Protein AF-A0AAW0Y914-F1 (afdb_monomer_lite)

pLDDT: mean 85.59, std 11.41, range [44.81, 96.88]

Secondary structure (DSSP, 8-state):
--STTHHHHHHHHHHHHHTT--EEEEEESSHHHHHHHHHHHHHTT-EEEEEEEPPPTT-HHHHHHHHHHHHTTS--EEEEEE-HHHHHHHHHHHHHH-TT-EEEEEESS---GGGGTT-GGGTT-EE--------TTHHHHHHH--TT-TTTS-----

InterPro domains:
  IPR028082 Periplasmic binding protein-like I [SSF53822] (8-149)

Organism: Cherax quadricarinatus (NCBI:txid27406)

Foldseek 3Di:
DPPVCLVLLLVVLVVCVVVVQQEEEEEEQDPVVVVSSCVSSVVSNHHHPYYYYQDDLPCLVVLLVVLCRRPVDDRLEYEYEEAQSSVLSNLVSCLVPPLSHEAEYEHPDDHDPVSCPPRNSHPNYHYRYPDDDDDPCPVVVVVVDDPPPCVVPPDDDD

Sequence (158 aa):
GSEDQVPQLEALMQLLVRLNWTSVAVAAPSIQVLQQFGHLAAQSRVCVGAEAILPPPTSNNLYESLVEDLGRNGPRGMVLIGPQDHLQAALLTAAHNYTNLHWVLAPTGPIQESVFQGMHGVSGALVVRRDSQTVPEFGEHFLSVTASDTTLYPPVTH

Radius of gyration: 19.12 Å; chains: 1; bounding box: 43×31×57 Å

Structure (mmCIF, N/CA/C/O backbone):
data_AF-A0AAW0Y914-F1
#
_entry.id   AF-A0AAW0Y914-F1
#
loop_
_atom_site.group_PDB
_atom_site.id
_atom_site.type_symbol
_atom_site.label_atom_id
_atom_site.label_alt_id
_atom_site.label_comp_id
_atom_site.label_asym_id
_atom_site.label_entity_id
_atom_site.label_seq_id
_atom_site.pdbx_PDB_ins_code
_atom_site.Cartn_x
_atom_site.Cartn_y
_atom_site.Cartn_z
_atom_site.occupancy
_atom_site.B_iso_or_equiv
_atom_site.auth_seq_id
_atom_site.auth_comp_id
_atom_site.auth_asym_id
_atom_site.auth_atom_id
_atom_site.pdbx_PDB_model_num
ATOM 1 N N . GLY A 1 1 ? 0.474 12.635 -13.177 1.00 44.81 1 GLY A N 1
ATOM 2 C CA . GLY A 1 1 ? 0.588 11.343 -12.474 1.00 44.81 1 GLY A CA 1
ATOM 3 C C . GLY A 1 1 ? -0.731 11.040 -11.797 1.00 44.81 1 GLY A C 1
ATOM 4 O O . GLY A 1 1 ? -1.423 11.996 -11.495 1.00 44.81 1 GLY A O 1
ATOM 5 N N . SER A 1 2 ? -1.033 9.753 -11.582 1.00 47.78 2 SER A N 1
ATOM 6 C CA . SER A 1 2 ? -2.108 9.212 -10.715 1.00 47.78 2 SER A CA 1
ATOM 7 C C . SER A 1 2 ? -3.327 8.485 -11.322 1.00 47.78 2 SER A C 1
ATOM 9 O O . SER A 1 2 ? -4.115 7.984 -10.529 1.00 47.78 2 SER A O 1
ATOM 11 N N . GLU A 1 3 ? -3.502 8.312 -12.640 1.00 51.59 3 GLU A N 1
ATOM 12 C CA . GLU A 1 3 ? -4.644 7.501 -13.150 1.00 51.59 3 GLU A CA 1
ATOM 13 C C . GLU A 1 3 ? -4.390 5.983 -13.114 1.00 51.59 3 GLU A C 1
ATOM 15 O O . GLU A 1 3 ? -5.314 5.194 -12.929 1.00 51.59 3 GLU A O 1
ATOM 20 N N . ASP A 1 4 ? -3.130 5.550 -13.181 1.00 67.50 4 ASP A N 1
ATOM 21 C CA . ASP A 1 4 ? -2.782 4.124 -13.223 1.00 67.50 4 ASP A CA 1
ATOM 22 C C . ASP A 1 4 ? -3.092 3.350 -11.924 1.00 67.50 4 ASP A C 1
ATOM 24 O O . ASP A 1 4 ? -3.211 2.124 -11.935 1.00 67.50 4 ASP A O 1
ATOM 28 N N . GLN A 1 5 ? -3.239 4.024 -10.784 1.00 75.75 5 GLN A N 1
ATOM 29 C CA . GLN A 1 5 ? -3.431 3.337 -9.500 1.00 75.75 5 GLN A CA 1
ATOM 30 C C . GLN A 1 5 ? -4.903 3.039 -9.191 1.00 75.75 5 GLN A C 1
ATOM 32 O O . GLN A 1 5 ? -5.174 2.157 -8.378 1.00 75.75 5 GLN A O 1
ATOM 37 N N . VAL A 1 6 ? -5.854 3.701 -9.865 1.00 84.25 6 VAL A N 1
ATOM 38 C CA . VAL A 1 6 ? -7.293 3.601 -9.550 1.00 84.25 6 VAL A CA 1
ATOM 39 C C . VAL A 1 6 ? -7.792 2.150 -9.563 1.00 84.25 6 VAL A C 1
ATOM 41 O O . VAL A 1 6 ? -8.349 1.727 -8.550 1.00 84.25 6 VAL A O 1
ATOM 44 N N . PRO A 1 7 ? -7.527 1.334 -10.607 1.00 89.62 7 PRO A N 1
ATOM 45 C CA . PRO A 1 7 ? -8.060 -0.029 -10.655 1.00 89.62 7 PRO A CA 1
ATOM 46 C C . PRO A 1 7 ? -7.507 -0.926 -9.539 1.00 89.62 7 PRO A C 1
ATOM 48 O O . PRO A 1 7 ? -8.192 -1.818 -9.041 1.00 89.62 7 PRO A O 1
ATOM 51 N N . GLN A 1 8 ? -6.262 -0.687 -9.112 1.00 90.88 8 GLN A N 1
ATOM 52 C CA . GLN A 1 8 ? -5.654 -1.423 -8.004 1.00 90.88 8 GLN A CA 1
ATOM 53 C C . GLN A 1 8 ? -6.308 -1.043 -6.671 1.00 90.88 8 GLN A C 1
ATOM 55 O O . GLN A 1 8 ? -6.587 -1.923 -5.860 1.00 90.88 8 GLN A O 1
ATOM 60 N N . LEU A 1 9 ? -6.600 0.245 -6.457 1.00 93.75 9 LEU A N 1
ATOM 61 C CA . LEU A 1 9 ? -7.303 0.713 -5.261 1.00 93.75 9 LEU A CA 1
ATOM 62 C C . LEU A 1 9 ? -8.751 0.199 -5.206 1.00 93.75 9 LEU A C 1
ATOM 64 O O . LEU A 1 9 ? -9.219 -0.203 -4.143 1.00 93.75 9 LEU A O 1
ATOM 68 N N . GLU A 1 10 ? -9.448 0.138 -6.341 1.00 93.56 10 GLU A N 1
ATOM 69 C CA . GLU A 1 10 ? -10.782 -0.472 -6.434 1.00 93.56 10 GLU A CA 1
ATOM 70 C C . GLU A 1 10 ? -10.749 -1.970 -6.094 1.00 93.56 10 GLU A C 1
ATOM 72 O O . GLU A 1 10 ? -11.577 -2.459 -5.320 1.00 93.56 10 GLU A O 1
ATOM 77 N N . ALA A 1 11 ? -9.756 -2.700 -6.614 1.00 93.31 11 ALA A N 1
ATOM 78 C CA . ALA A 1 11 ? -9.556 -4.109 -6.288 1.00 93.31 11 ALA A CA 1
ATOM 79 C C . ALA A 1 11 ? -9.250 -4.318 -4.794 1.00 93.31 11 ALA A C 1
ATOM 81 O O . ALA A 1 11 ? -9.766 -5.265 -4.191 1.00 93.31 11 ALA A O 1
ATOM 82 N N . LEU A 1 12 ? -8.474 -3.418 -4.173 1.00 95.06 12 LEU A N 1
ATOM 83 C CA . LEU A 1 12 ? -8.246 -3.433 -2.725 1.00 95.06 12 LEU A CA 1
ATOM 84 C C . LEU A 1 12 ? -9.560 -3.304 -1.960 1.00 95.06 12 LEU A C 1
ATOM 86 O O . LEU A 1 12 ? -9.786 -4.081 -1.040 1.00 95.06 12 LEU A O 1
ATOM 90 N N . MET A 1 13 ? -10.450 -2.387 -2.344 1.00 96.19 13 MET A N 1
ATOM 91 C CA . MET A 1 13 ? -11.732 -2.234 -1.649 1.00 96.19 13 MET A CA 1
ATOM 92 C C . MET A 1 13 ? -12.565 -3.511 -1.695 1.00 96.19 13 MET A C 1
ATOM 94 O O . MET A 1 13 ? -13.070 -3.963 -0.667 1.00 96.19 13 MET A O 1
ATOM 98 N N . GLN A 1 14 ? -12.660 -4.142 -2.868 1.00 94.12 14 GLN A N 1
ATOM 99 C CA . GLN A 1 14 ? -13.369 -5.415 -3.005 1.00 94.12 14 GLN A CA 1
ATOM 100 C C . GLN A 1 14 ? -12.746 -6.514 -2.137 1.00 94.12 14 GLN A C 1
ATOM 102 O O . GLN A 1 14 ? -13.474 -7.305 -1.534 1.00 94.12 14 GLN A O 1
ATOM 107 N N . LEU A 1 15 ? -11.413 -6.560 -2.049 1.00 95.06 15 LEU A N 1
ATOM 108 C CA . LEU A 1 15 ? -10.704 -7.490 -1.175 1.00 95.06 15 LEU A CA 1
ATOM 109 C C . LEU A 1 15 ? -11.032 -7.228 0.301 1.00 95.06 15 LEU A C 1
ATOM 111 O O . LEU A 1 15 ? -11.425 -8.157 1.001 1.00 95.06 15 LEU A O 1
ATOM 115 N N . LEU A 1 16 ? -10.928 -5.981 0.765 1.00 95.25 16 LEU A N 1
ATOM 116 C CA . LEU A 1 16 ? -11.200 -5.608 2.158 1.00 95.25 16 LEU A CA 1
ATOM 117 C C . LEU A 1 16 ? -12.636 -5.955 2.572 1.00 95.25 16 LEU A C 1
ATOM 119 O O . LEU A 1 16 ? -12.848 -6.531 3.640 1.00 95.25 16 LEU A O 1
ATOM 123 N N . VAL A 1 17 ? -13.613 -5.700 1.696 1.00 94.62 17 VAL A N 1
ATOM 124 C CA . VAL A 1 17 ? -15.015 -6.082 1.920 1.00 94.62 17 VAL A CA 1
ATOM 125 C C . VAL A 1 17 ? -15.169 -7.601 2.016 1.00 94.62 17 VAL A C 1
ATOM 127 O O . VAL A 1 17 ? -15.835 -8.085 2.927 1.00 94.62 17 VAL A O 1
ATOM 130 N N . ARG A 1 18 ? -14.521 -8.379 1.136 1.00 94.31 18 ARG A N 1
ATOM 131 C CA . ARG A 1 18 ? -14.556 -9.857 1.196 1.00 94.31 18 ARG A CA 1
ATOM 132 C C . ARG A 1 18 ? -13.923 -10.417 2.468 1.00 94.31 18 ARG A C 1
ATOM 134 O O . ARG A 1 18 ? -14.363 -11.452 2.957 1.00 94.31 18 ARG A O 1
ATOM 141 N N . LEU A 1 19 ? -12.911 -9.737 3.000 1.00 92.50 19 LEU A N 1
ATOM 142 C CA . LEU A 1 19 ? -12.277 -10.079 4.272 1.00 92.50 19 LEU A CA 1
ATOM 143 C C . LEU A 1 19 ? -13.097 -9.619 5.491 1.00 92.50 19 LEU A C 1
ATOM 145 O O . LEU A 1 19 ? -12.703 -9.901 6.621 1.00 92.50 19 LEU A O 1
ATOM 149 N N . ASN A 1 20 ? -14.230 -8.932 5.286 1.00 93.69 20 ASN A N 1
ATOM 150 C CA . ASN A 1 20 ? -15.022 -8.264 6.323 1.00 93.69 20 ASN A CA 1
ATOM 151 C C . ASN A 1 20 ? -14.206 -7.257 7.154 1.00 93.69 20 ASN A C 1
ATOM 153 O O . ASN A 1 20 ? -14.458 -7.063 8.345 1.00 93.69 20 ASN A O 1
ATOM 157 N N . TRP A 1 21 ? -13.211 -6.612 6.545 1.00 93.44 21 TRP A N 1
ATOM 158 C CA . TRP A 1 21 ? -12.423 -5.574 7.201 1.00 93.44 21 TRP A CA 1
ATOM 159 C C . TRP A 1 21 ? -13.125 -4.229 7.058 1.00 93.44 21 TRP A C 1
ATOM 161 O O . TRP A 1 21 ? -12.986 -3.538 6.054 1.00 93.44 21 TRP A O 1
ATOM 171 N N . THR A 1 22 ? -13.884 -3.848 8.082 1.00 92.12 22 THR A N 1
ATOM 172 C CA . THR A 1 22 ? -14.596 -2.561 8.126 1.00 92.12 22 THR A CA 1
ATOM 173 C C . THR A 1 22 ? -13.752 -1.425 8.702 1.00 92.12 22 THR A C 1
ATOM 175 O O . THR A 1 22 ? -14.209 -0.287 8.731 1.00 92.12 22 THR A O 1
ATOM 178 N N . SER A 1 23 ? -12.547 -1.715 9.198 1.00 94.12 23 SER A N 1
ATOM 179 C CA . SER A 1 23 ? -11.608 -0.726 9.731 1.00 94.12 23 SER A CA 1
ATOM 180 C C . SER A 1 23 ? -10.177 -1.141 9.413 1.00 94.12 23 SER A C 1
ATOM 182 O O . SER A 1 23 ? -9.771 -2.261 9.736 1.00 94.12 23 SER A O 1
ATOM 184 N N . VAL A 1 24 ? -9.428 -0.246 8.776 1.00 95.44 24 VAL A N 1
ATOM 185 C CA . VAL A 1 24 ? -8.033 -0.461 8.378 1.00 95.44 24 VAL A CA 1
ATOM 186 C C . VAL A 1 24 ? -7.193 0.763 8.704 1.00 95.44 24 VAL A C 1
ATOM 188 O O . VAL A 1 24 ? -7.712 1.871 8.831 1.00 95.44 24 VAL A O 1
ATOM 191 N N . ALA A 1 25 ? -5.888 0.567 8.806 1.00 95.56 25 ALA A N 1
ATOM 192 C CA . ALA A 1 25 ? -4.930 1.659 8.777 1.00 95.56 25 ALA A CA 1
ATOM 193 C C . ALA A 1 25 ? -4.083 1.555 7.507 1.00 95.56 25 ALA A C 1
ATOM 195 O O . ALA A 1 25 ? -3.807 0.453 7.028 1.00 95.56 25 ALA A O 1
ATOM 196 N N . VAL A 1 26 ? -3.741 2.701 6.921 1.00 95.88 26 VAL A N 1
ATOM 197 C CA . VAL A 1 26 ? -3.168 2.778 5.573 1.00 95.88 26 VAL A CA 1
ATOM 198 C C . VAL A 1 26 ? -1.889 3.608 5.547 1.00 95.88 26 VAL A C 1
ATOM 200 O O . VAL A 1 26 ? -1.818 4.677 6.145 1.00 95.88 26 VAL A O 1
ATOM 203 N N . ALA A 1 27 ? -0.884 3.139 4.813 1.00 95.81 27 ALA A N 1
ATOM 204 C CA . ALA A 1 27 ? 0.286 3.931 4.459 1.00 95.81 27 ALA A CA 1
ATOM 205 C C . ALA A 1 27 ? 0.430 4.013 2.940 1.00 95.81 27 ALA A C 1
ATOM 207 O O . ALA A 1 27 ? 0.278 3.003 2.250 1.00 95.81 27 ALA A O 1
ATOM 208 N N . ALA A 1 28 ? 0.735 5.199 2.416 1.00 95.81 28 ALA A N 1
ATOM 209 C CA . ALA A 1 28 ? 0.864 5.424 0.976 1.00 95.81 28 ALA A CA 1
ATOM 210 C C . ALA A 1 28 ? 2.011 6.400 0.647 1.00 95.81 28 ALA A C 1
ATOM 212 O O . ALA A 1 28 ? 2.476 7.109 1.540 1.00 95.81 28 ALA A O 1
ATOM 213 N N . PRO A 1 29 ? 2.489 6.492 -0.611 1.00 93.56 29 PRO A N 1
ATOM 214 C CA . PRO A 1 29 ? 3.645 7.327 -0.940 1.00 93.56 29 PRO A CA 1
ATOM 215 C C . PRO A 1 29 ? 3.304 8.823 -1.017 1.00 93.56 29 PRO A C 1
ATOM 217 O O . PRO A 1 29 ? 4.204 9.655 -1.088 1.00 93.56 29 PRO A O 1
ATOM 220 N N . SER A 1 30 ? 2.018 9.190 -1.046 1.00 93.50 30 SER A N 1
ATOM 221 C CA . SER A 1 30 ? 1.597 10.588 -1.115 1.00 93.50 30 SER A CA 1
ATOM 222 C C . SER A 1 30 ? 0.187 10.819 -0.573 1.00 93.50 30 SER A C 1
ATOM 224 O O . SER A 1 30 ? -0.643 9.909 -0.523 1.00 93.50 30 SER A O 1
ATOM 226 N N . ILE A 1 31 ? -0.102 12.078 -0.230 1.00 94.62 31 ILE A N 1
ATOM 227 C CA . ILE A 1 31 ? -1.423 12.527 0.238 1.00 94.62 31 ILE A CA 1
ATOM 228 C C . ILE A 1 31 ? -2.502 12.272 -0.819 1.00 94.62 31 ILE A C 1
ATOM 230 O O . ILE A 1 31 ? -3.616 11.899 -0.473 1.00 94.62 31 ILE A O 1
ATOM 234 N N . GLN A 1 32 ? -2.185 12.432 -2.108 1.00 94.06 32 GLN A N 1
ATOM 235 C CA . GLN A 1 32 ? -3.155 12.197 -3.181 1.00 94.06 32 GLN A CA 1
ATOM 236 C C . GLN A 1 32 ? -3.630 10.737 -3.196 1.00 94.06 32 GLN A C 1
ATOM 238 O O . GLN A 1 32 ? -4.824 10.484 -3.338 1.00 94.06 32 GLN A O 1
ATOM 243 N N . VAL A 1 33 ? -2.714 9.782 -2.991 1.00 94.06 33 VAL A N 1
ATOM 244 C CA . VAL A 1 33 ? -3.061 8.354 -2.924 1.00 94.06 33 VAL A CA 1
ATOM 245 C C . VAL A 1 33 ? -3.895 8.055 -1.678 1.00 94.06 33 VAL A C 1
ATOM 247 O O . VAL A 1 33 ? -4.884 7.331 -1.778 1.00 94.06 33 VAL A O 1
ATOM 250 N N . LEU A 1 34 ? -3.561 8.652 -0.526 1.00 95.44 34 LEU A N 1
ATOM 251 C CA . LEU A 1 34 ? -4.359 8.522 0.702 1.00 95.44 34 LEU A CA 1
ATOM 252 C C . LEU A 1 34 ? -5.783 9.056 0.521 1.00 95.44 34 LEU A C 1
ATOM 254 O O . LEU A 1 34 ? -6.743 8.364 0.847 1.00 95.44 34 LEU A O 1
ATOM 258 N N . GLN A 1 35 ? -5.935 10.247 -0.061 1.00 95.94 35 GLN A N 1
ATOM 259 C CA . GLN A 1 35 ? -7.245 10.848 -0.328 1.00 95.94 35 GLN A CA 1
ATOM 260 C C . GLN A 1 35 ? -8.091 9.970 -1.251 1.00 95.94 35 GLN A C 1
ATOM 262 O O . GLN A 1 35 ? -9.282 9.768 -1.007 1.00 95.94 35 GLN A O 1
ATOM 267 N N . GLN A 1 36 ? -7.476 9.417 -2.295 1.00 95.44 36 GLN A N 1
ATOM 268 C CA . GLN A 1 36 ? -8.161 8.532 -3.224 1.00 95.44 36 GLN A CA 1
ATOM 269 C C . GLN A 1 36 ? -8.569 7.209 -2.565 1.00 95.44 36 GLN A C 1
ATOM 271 O O . GLN A 1 36 ? -9.705 6.762 -2.732 1.00 95.44 36 GLN A O 1
ATOM 276 N N . PHE A 1 37 ? -7.676 6.611 -1.773 1.00 96.19 37 PHE A N 1
ATOM 277 C CA . PHE A 1 37 ? -7.985 5.430 -0.974 1.00 96.19 37 PHE A CA 1
ATOM 278 C C . PHE A 1 37 ? -9.136 5.706 0.001 1.00 96.19 37 PHE A C 1
ATOM 280 O O . PHE A 1 37 ? -10.097 4.945 0.036 1.00 96.19 37 PHE A O 1
ATOM 287 N N . GLY A 1 38 ? -9.086 6.820 0.736 1.00 96.56 38 GLY A N 1
ATOM 288 C CA . GLY A 1 38 ? -10.124 7.226 1.684 1.00 96.56 38 GLY A CA 1
ATOM 289 C C . GLY A 1 38 ? -11.487 7.444 1.023 1.00 96.56 38 GLY A C 1
ATOM 290 O O . GLY A 1 38 ? -12.508 7.017 1.562 1.00 96.56 38 GLY A O 1
ATOM 291 N N . HIS A 1 39 ? -11.518 8.033 -0.177 1.00 96.88 39 HIS A N 1
ATOM 292 C CA . HIS A 1 39 ? -12.750 8.194 -0.951 1.00 96.88 39 HIS A CA 1
ATOM 293 C C . HIS A 1 39 ? -13.389 6.843 -1.312 1.00 96.88 39 HIS A C 1
ATOM 295 O O . HIS A 1 39 ? -14.580 6.634 -1.072 1.00 96.88 39 HIS A O 1
ATOM 301 N N . LEU A 1 40 ? -12.593 5.908 -1.839 1.00 96.69 40 LEU A N 1
ATOM 302 C CA . LEU A 1 40 ? -13.055 4.567 -2.211 1.00 96.69 40 LEU A CA 1
ATOM 303 C C . LEU A 1 40 ? -13.437 3.721 -0.983 1.00 96.69 40 LEU A C 1
ATOM 305 O O . LEU A 1 40 ? -14.427 2.983 -1.016 1.00 96.69 40 LEU A O 1
ATOM 309 N N . ALA A 1 41 ? -12.701 3.867 0.122 1.00 96.56 41 ALA A N 1
ATOM 310 C CA . ALA A 1 41 ? -12.990 3.218 1.397 1.00 96.56 41 ALA A CA 1
ATOM 311 C C . ALA A 1 41 ? -14.340 3.674 1.959 1.00 96.56 41 ALA A C 1
ATOM 313 O O . ALA A 1 41 ? -15.174 2.836 2.306 1.00 96.56 41 ALA A O 1
ATOM 314 N N . ALA A 1 42 ? -14.617 4.982 1.937 1.00 96.06 42 ALA A N 1
ATOM 315 C CA . ALA A 1 42 ? -15.898 5.533 2.368 1.00 96.06 42 ALA A CA 1
ATOM 316 C C . ALA A 1 42 ? -17.077 4.989 1.541 1.00 96.06 42 ALA A C 1
ATOM 318 O O . ALA A 1 42 ? -18.093 4.580 2.106 1.00 96.06 42 ALA A O 1
ATOM 319 N N . GLN A 1 43 ? -16.931 4.914 0.213 1.00 96.81 43 GLN A N 1
ATOM 320 C CA . GLN A 1 43 ? -17.943 4.313 -0.669 1.00 96.81 43 GLN A CA 1
ATOM 321 C C . GLN A 1 43 ? -18.177 2.826 -0.364 1.00 96.81 43 GLN A C 1
ATOM 323 O O . GLN A 1 43 ? -19.304 2.338 -0.449 1.00 96.81 43 GLN A O 1
ATOM 328 N N . SER A 1 44 ? -17.122 2.124 0.048 1.00 96.25 44 SER A N 1
ATOM 329 C CA . SER A 1 44 ? -17.133 0.689 0.352 1.00 96.25 44 SER A CA 1
ATOM 330 C C . SER A 1 44 ? -17.466 0.369 1.816 1.00 96.25 44 SER A C 1
ATOM 332 O O . SER A 1 44 ? -17.428 -0.796 2.206 1.00 96.25 44 SER A O 1
ATOM 334 N N . ARG A 1 45 ? -17.823 1.379 2.629 1.00 95.44 45 ARG A N 1
ATOM 335 C CA . ARG A 1 45 ? -18.090 1.259 4.078 1.00 95.44 45 ARG A CA 1
ATOM 336 C C . ARG A 1 45 ? -16.905 0.701 4.881 1.00 95.44 45 ARG A C 1
ATOM 338 O O . ARG A 1 45 ? -17.097 -0.021 5.859 1.00 95.44 45 ARG A O 1
ATOM 345 N N . VAL A 1 46 ? -15.690 1.053 4.476 1.00 95.38 46 VAL A N 1
ATOM 346 C CA . VAL A 1 46 ? -14.448 0.765 5.197 1.00 95.38 46 VAL A CA 1
ATOM 347 C C . VAL A 1 46 ? -13.962 2.055 5.852 1.00 95.38 46 VAL A C 1
ATOM 349 O O . VAL A 1 46 ? -13.757 3.066 5.183 1.00 95.38 46 VAL A O 1
ATOM 352 N N . CYS A 1 47 ? -13.778 2.032 7.167 1.00 94.25 47 CYS A N 1
ATOM 353 C CA . CYS A 1 47 ? -13.221 3.151 7.915 1.00 94.25 47 CYS A CA 1
ATOM 354 C C . CYS A 1 47 ? -11.690 3.129 7.857 1.00 94.25 47 CYS A C 1
ATOM 356 O O . CYS A 1 47 ? -11.067 2.084 8.046 1.00 94.25 47 CYS A O 1
ATOM 358 N N . VAL A 1 48 ? -11.085 4.299 7.660 1.00 94.31 48 VAL A N 1
ATOM 359 C CA . VAL A 1 48 ? -9.638 4.488 7.807 1.00 94.31 48 VAL A CA 1
ATOM 360 C C . VAL A 1 48 ? -9.376 4.997 9.221 1.00 94.31 48 VAL A C 1
ATOM 362 O O . VAL A 1 48 ? -9.708 6.134 9.543 1.00 94.31 48 VAL A O 1
ATOM 365 N N . GLY A 1 49 ? -8.859 4.127 10.090 1.00 91.62 49 GLY A N 1
ATOM 366 C CA . GLY A 1 49 ? -8.611 4.439 11.502 1.00 91.62 49 GLY A CA 1
ATOM 367 C C . GLY A 1 49 ? -7.310 5.206 11.738 1.00 91.62 49 GLY A C 1
ATOM 368 O O . GLY A 1 49 ? -7.217 5.976 12.690 1.00 91.62 49 GLY A O 1
ATOM 369 N N . ALA A 1 50 ? -6.324 5.008 10.866 1.00 93.12 50 ALA A N 1
ATOM 370 C CA . ALA A 1 50 ? -5.086 5.773 10.841 1.00 93.12 50 ALA A CA 1
ATOM 371 C C . ALA A 1 50 ? -4.533 5.820 9.413 1.00 93.12 50 ALA A C 1
ATOM 373 O O . ALA A 1 50 ? -4.702 4.874 8.639 1.00 93.12 50 ALA A O 1
ATOM 374 N N . GLU A 1 51 ? -3.861 6.916 9.080 1.00 94.44 51 GLU A N 1
ATOM 375 C CA . GLU A 1 51 ? -3.211 7.112 7.791 1.00 94.44 51 GLU A CA 1
ATOM 376 C C . GLU A 1 51 ? -1.812 7.699 7.978 1.00 94.44 51 GLU A C 1
ATOM 378 O O . GLU A 1 51 ? -1.589 8.521 8.867 1.00 94.44 51 GLU A O 1
ATOM 383 N N . ALA A 1 52 ? -0.865 7.272 7.147 1.00 95.00 52 ALA A N 1
ATOM 384 C CA . ALA A 1 52 ? 0.502 7.773 7.172 1.00 95.00 52 ALA A CA 1
ATOM 385 C C . ALA A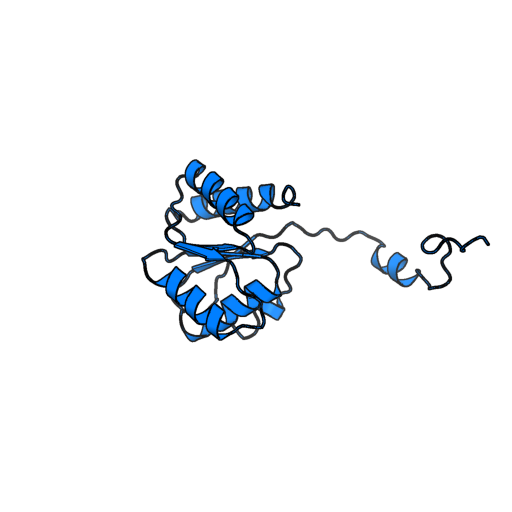 1 52 ? 1.093 7.876 5.763 1.00 95.00 52 ALA A C 1
ATOM 387 O O . ALA A 1 52 ? 0.736 7.133 4.845 1.00 95.00 52 ALA A O 1
ATOM 388 N N . ILE A 1 53 ? 2.045 8.790 5.597 1.00 95.38 53 ILE A N 1
ATOM 389 C CA . ILE A 1 53 ? 2.878 8.848 4.395 1.00 95.38 53 ILE A CA 1
ATOM 390 C C . ILE A 1 53 ? 4.089 7.945 4.622 1.00 95.38 53 ILE A C 1
ATOM 392 O O . ILE A 1 53 ? 4.736 8.031 5.665 1.00 95.38 53 ILE A O 1
ATOM 396 N N . LEU A 1 54 ? 4.410 7.100 3.643 1.00 93.94 54 LEU A N 1
ATOM 397 C CA . LEU A 1 54 ? 5.606 6.266 3.690 1.00 93.94 54 LEU A CA 1
ATOM 398 C C . LEU A 1 54 ? 6.868 7.151 3.696 1.00 93.94 54 LEU A C 1
ATOM 400 O O . LEU A 1 54 ? 7.056 7.945 2.769 1.00 93.94 54 LEU A O 1
ATOM 404 N N . PRO A 1 55 ? 7.748 7.025 4.704 1.00 93.19 55 PRO A N 1
ATOM 405 C CA . PRO A 1 55 ? 8.987 7.786 4.761 1.00 93.19 55 PRO A CA 1
ATOM 406 C C . PRO A 1 55 ? 9.992 7.269 3.721 1.00 93.19 55 PRO A C 1
ATOM 408 O O . PRO A 1 55 ? 9.810 6.186 3.161 1.00 93.19 55 PRO A O 1
ATOM 411 N N . PRO A 1 56 ? 11.088 7.998 3.460 1.00 89.94 56 PRO A N 1
ATOM 412 C CA . PRO A 1 56 ? 12.172 7.496 2.620 1.00 89.94 56 PRO A CA 1
ATOM 413 C C . PRO A 1 56 ? 12.698 6.138 3.128 1.00 89.94 56 PRO A C 1
ATOM 415 O O . PRO A 1 56 ? 12.860 5.975 4.341 1.00 89.94 56 PRO A O 1
ATOM 418 N N . PRO A 1 57 ? 13.023 5.179 2.240 1.00 82.94 57 PRO A N 1
ATOM 419 C CA . PRO A 1 57 ? 13.408 3.806 2.606 1.00 82.94 57 PRO A CA 1
ATOM 420 C C . PRO A 1 57 ? 14.684 3.740 3.461 1.00 82.94 57 PRO A C 1
ATOM 422 O O . PRO A 1 57 ? 14.927 2.755 4.144 1.00 82.94 57 PRO A O 1
ATOM 425 N N . THR A 1 58 ? 15.492 4.802 3.467 1.00 83.12 58 THR A N 1
ATOM 426 C CA . THR A 1 58 ? 16.729 4.922 4.252 1.00 83.12 58 THR A CA 1
ATOM 427 C C . THR A 1 58 ? 16.508 5.291 5.724 1.00 83.12 58 THR A C 1
ATOM 429 O O . THR A 1 58 ? 17.472 5.375 6.482 1.00 83.12 58 THR A O 1
ATOM 432 N N . SER A 1 59 ? 15.267 5.550 6.146 1.00 84.88 59 SER A N 1
ATOM 433 C CA . SER A 1 59 ? 14.952 6.119 7.462 1.00 84.88 59 SER A CA 1
ATOM 434 C C . SER A 1 59 ? 14.302 5.104 8.409 1.00 84.88 59 SER A C 1
ATOM 436 O O . SER A 1 59 ? 13.114 5.207 8.705 1.00 84.88 59 SER A O 1
ATOM 438 N N . ASN A 1 60 ? 15.079 4.146 8.925 1.00 81.69 60 ASN A N 1
ATOM 439 C CA . ASN A 1 60 ? 14.570 3.057 9.781 1.00 81.69 60 ASN A CA 1
ATOM 440 C C . ASN A 1 60 ? 13.731 3.550 10.974 1.00 81.69 60 ASN A C 1
ATOM 442 O O . ASN A 1 60 ? 12.629 3.057 11.196 1.00 81.69 60 ASN A O 1
ATOM 446 N N . ASN A 1 61 ? 14.203 4.576 11.688 1.00 86.94 61 ASN A N 1
ATOM 447 C CA . ASN A 1 61 ? 13.503 5.117 12.859 1.00 86.94 61 ASN A CA 1
ATOM 448 C C . ASN A 1 61 ? 12.118 5.689 12.502 1.00 86.94 61 ASN A C 1
ATOM 450 O O . ASN A 1 61 ? 11.199 5.642 13.312 1.00 86.94 61 ASN A O 1
ATOM 454 N N . LEU A 1 62 ? 11.953 6.224 11.285 1.00 89.56 62 LEU A N 1
ATOM 455 C CA . LEU A 1 62 ? 10.663 6.753 10.833 1.00 89.56 62 LEU A CA 1
ATOM 456 C C . LEU A 1 62 ? 9.675 5.630 10.511 1.00 89.56 62 LEU A C 1
ATOM 458 O O . LEU A 1 62 ? 8.476 5.809 10.706 1.00 89.56 62 LEU A O 1
ATOM 462 N N . TYR A 1 63 ? 10.160 4.473 10.054 1.00 89.00 63 TYR A N 1
ATOM 463 C CA . TYR A 1 63 ? 9.311 3.297 9.878 1.00 89.00 63 TYR A CA 1
ATOM 464 C C . TYR A 1 63 ? 8.852 2.716 11.215 1.00 89.00 63 TYR A C 1
ATOM 466 O O . TYR A 1 63 ? 7.715 2.263 11.303 1.00 89.00 63 TYR A O 1
ATOM 474 N N . GLU A 1 64 ? 9.684 2.765 12.260 1.00 89.38 64 GLU A N 1
ATOM 475 C CA . GLU A 1 64 ? 9.274 2.331 13.604 1.00 89.38 64 GLU A CA 1
ATOM 476 C C . GLU A 1 64 ? 8.113 3.179 14.118 1.00 89.38 64 GLU A C 1
ATOM 478 O O . GLU A 1 64 ? 7.074 2.630 14.486 1.00 89.38 64 GLU A O 1
ATOM 483 N N . SER A 1 65 ? 8.243 4.508 14.046 1.00 89.69 65 SER A N 1
ATOM 484 C CA . SER A 1 65 ? 7.158 5.423 14.413 1.00 89.69 65 SER A CA 1
ATOM 485 C C . SER A 1 65 ? 5.914 5.220 13.548 1.00 89.69 65 SER A C 1
ATOM 487 O O . SER A 1 65 ? 4.812 5.174 14.079 1.00 89.69 65 SER A O 1
ATOM 489 N N . LEU A 1 66 ? 6.073 5.022 12.233 1.00 91.12 66 LEU A N 1
ATOM 490 C CA . LEU A 1 66 ? 4.949 4.770 11.328 1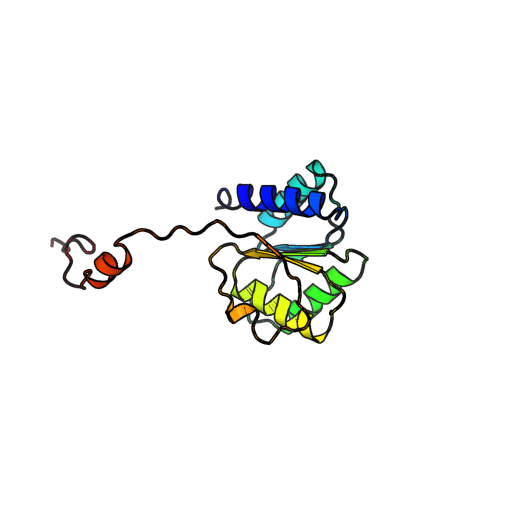.00 91.12 66 LEU A CA 1
ATOM 491 C C . LEU A 1 66 ? 4.167 3.514 11.724 1.00 91.12 66 LEU A C 1
ATOM 493 O O . LEU A 1 66 ? 2.942 3.556 11.800 1.00 91.12 66 LEU A O 1
ATOM 497 N N . VAL A 1 67 ? 4.850 2.394 11.971 1.00 88.31 67 VAL A N 1
ATOM 498 C CA . VAL A 1 67 ? 4.173 1.140 12.336 1.00 88.31 67 VAL A CA 1
ATOM 499 C C . VAL A 1 67 ? 3.530 1.261 13.719 1.00 88.31 67 VAL A C 1
ATOM 501 O O . VAL A 1 67 ? 2.415 0.777 13.917 1.00 88.31 67 VAL A O 1
ATOM 504 N N . GLU A 1 68 ? 4.182 1.949 14.657 1.00 88.38 68 GLU A N 1
ATOM 505 C CA . GLU A 1 68 ? 3.617 2.207 15.980 1.00 88.38 68 GLU A CA 1
ATOM 506 C C . GLU A 1 68 ? 2.346 3.065 15.907 1.00 88.38 68 GLU A C 1
ATOM 508 O O . GLU A 1 68 ? 1.326 2.705 16.502 1.00 88.38 68 GLU A O 1
ATOM 513 N N . ASP A 1 69 ? 2.376 4.159 15.149 1.00 87.50 69 ASP A N 1
ATOM 514 C CA . ASP A 1 69 ? 1.252 5.084 15.009 1.00 87.50 69 ASP A CA 1
ATOM 515 C C . ASP A 1 69 ? 0.061 4.427 14.306 1.00 87.50 69 ASP A C 1
ATOM 517 O O . ASP A 1 69 ? -1.079 4.547 14.764 1.00 87.50 69 ASP A O 1
ATOM 521 N N . LEU A 1 70 ? 0.315 3.663 13.238 1.00 87.00 70 LEU A N 1
ATOM 522 C CA . LEU A 1 70 ? -0.732 2.924 12.531 1.00 87.00 70 LEU A CA 1
ATOM 523 C C . LEU A 1 70 ? -1.310 1.780 13.383 1.00 87.00 70 LEU A C 1
ATOM 525 O O . LEU A 1 70 ? -2.500 1.472 13.276 1.00 87.00 70 LEU A O 1
ATOM 529 N N . GLY A 1 71 ? -0.496 1.164 14.246 1.00 82.00 71 GLY A N 1
ATOM 530 C CA . GLY A 1 71 ? -0.907 0.069 15.128 1.00 82.00 71 GLY A CA 1
ATOM 531 C C . GLY A 1 71 ? -1.614 0.507 16.417 1.00 82.00 71 GLY A C 1
ATOM 532 O O . GLY A 1 71 ? -2.298 -0.307 17.043 1.00 82.00 71 GLY A O 1
ATOM 533 N N . ARG A 1 72 ? -1.485 1.775 16.834 1.00 74.56 72 ARG A N 1
ATOM 534 C CA . ARG A 1 72 ? -1.857 2.229 18.188 1.00 74.56 72 ARG A CA 1
ATOM 535 C C . ARG A 1 72 ? -3.356 2.257 18.508 1.00 74.56 72 ARG A C 1
ATOM 537 O O . ARG A 1 72 ? -3.681 2.356 19.684 1.00 74.56 72 ARG A O 1
ATOM 544 N N . ASN A 1 73 ? -4.274 2.135 17.541 1.00 60.31 73 ASN A N 1
ATOM 545 C CA . ASN A 1 73 ? -5.710 2.387 17.784 1.00 60.31 73 ASN A CA 1
ATOM 546 C C . ASN A 1 73 ? -6.708 1.437 17.083 1.00 60.31 73 ASN A C 1
ATOM 548 O O . ASN A 1 73 ? -7.798 1.846 16.687 1.00 60.31 73 ASN A O 1
ATOM 552 N N . GLY A 1 74 ? -6.404 0.139 16.994 1.00 64.25 74 GLY A N 1
ATOM 553 C CA . GLY A 1 74 ? -7.450 -0.884 16.830 1.00 64.25 74 GLY A CA 1
ATOM 554 C C . GLY A 1 74 ? -7.663 -1.568 15.467 1.00 64.25 74 GLY A C 1
ATOM 555 O O . GLY A 1 74 ? -8.242 -2.659 15.495 1.00 64.25 74 GLY A O 1
ATOM 556 N N . PRO A 1 75 ? -7.220 -1.077 14.292 1.00 69.50 75 PRO A N 1
ATOM 557 C CA . PRO A 1 75 ? -7.315 -1.887 13.083 1.00 69.50 75 PRO A CA 1
ATOM 558 C C . PRO A 1 75 ? -6.244 -2.984 13.098 1.00 69.50 75 PRO A C 1
ATOM 560 O O . PRO A 1 75 ? -5.048 -2.713 13.124 1.00 69.50 75 PRO A O 1
ATOM 563 N N . ARG A 1 76 ? -6.674 -4.250 13.043 1.00 81.00 76 ARG A N 1
ATOM 564 C CA . ARG A 1 76 ? -5.758 -5.385 12.808 1.00 81.00 76 ARG A CA 1
ATOM 565 C C . ARG A 1 76 ? -5.281 -5.452 11.357 1.00 81.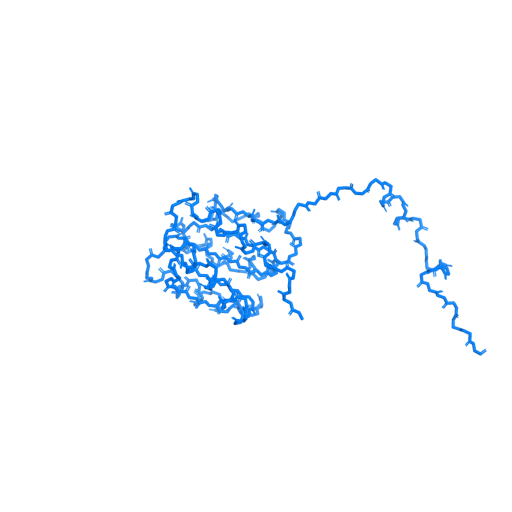00 76 ARG A C 1
ATOM 567 O O . ARG A 1 76 ? -4.328 -6.166 11.074 1.00 81.00 76 ARG A O 1
ATOM 574 N N . GLY A 1 77 ? -5.961 -4.747 10.452 1.00 91.31 77 GLY A N 1
ATOM 575 C CA . GLY A 1 77 ? -5.636 -4.679 9.034 1.00 91.31 77 GLY A CA 1
ATOM 576 C C . GLY A 1 77 ? -4.764 -3.474 8.696 1.00 91.31 77 GLY A C 1
ATOM 577 O O . GLY A 1 77 ? -5.201 -2.332 8.847 1.00 91.31 77 GLY A O 1
ATOM 578 N N . MET A 1 78 ? -3.559 -3.744 8.204 1.00 93.31 78 MET A N 1
ATOM 579 C CA . MET A 1 78 ? -2.621 -2.768 7.653 1.00 93.31 78 MET A CA 1
ATOM 580 C C . MET A 1 78 ? -2.668 -2.828 6.127 1.00 93.31 78 MET A C 1
ATOM 582 O O . MET A 1 78 ? -2.482 -3.899 5.546 1.00 93.31 78 MET A O 1
ATOM 586 N N . VAL A 1 79 ? -2.865 -1.688 5.471 1.00 95.69 79 VAL A N 1
ATOM 587 C CA . VAL A 1 79 ? -2.769 -1.556 4.015 1.00 95.69 79 VAL A CA 1
ATOM 588 C C . VAL A 1 79 ? -1.542 -0.718 3.674 1.00 95.69 79 VAL A C 1
ATOM 590 O O . VAL A 1 79 ? -1.470 0.449 4.045 1.00 95.69 79 VAL A O 1
ATOM 593 N N . LEU A 1 80 ? -0.578 -1.287 2.955 1.00 95.31 80 LEU A N 1
ATOM 594 C CA . LEU A 1 80 ? 0.606 -0.564 2.493 1.00 95.31 80 LEU A CA 1
ATOM 595 C C . LEU A 1 80 ? 0.568 -0.432 0.971 1.00 95.31 80 LEU A C 1
ATOM 597 O O . LEU A 1 80 ? 0.538 -1.431 0.253 1.00 95.31 80 LEU A O 1
ATOM 601 N N . ILE A 1 81 ? 0.588 0.800 0.476 1.00 95.62 81 ILE A N 1
ATOM 602 C CA . ILE A 1 81 ? 0.573 1.129 -0.950 1.00 95.62 81 ILE A CA 1
ATOM 603 C C . ILE A 1 81 ? 1.899 1.799 -1.273 1.00 95.62 81 ILE A C 1
ATOM 605 O O . ILE A 1 81 ? 2.253 2.767 -0.613 1.00 95.62 81 ILE A O 1
ATOM 609 N N . GLY A 1 82 ? 2.634 1.343 -2.284 1.00 93.94 82 GLY A N 1
ATOM 610 C CA . GLY A 1 82 ? 3.861 2.037 -2.674 1.00 93.94 82 GLY A CA 1
ATOM 611 C C . GLY A 1 82 ? 4.900 1.187 -3.395 1.00 93.94 82 GLY A C 1
ATOM 612 O O . GLY A 1 82 ? 4.634 0.038 -3.749 1.00 93.94 82 GLY A O 1
ATOM 613 N N . PRO A 1 83 ? 6.089 1.752 -3.640 1.00 91.69 83 PRO A N 1
ATOM 614 C CA . PRO A 1 83 ? 7.197 1.036 -4.261 1.00 91.69 83 PRO A CA 1
ATOM 615 C C . PRO A 1 83 ? 7.756 -0.075 -3.357 1.00 91.69 83 PRO A C 1
ATOM 617 O O . PRO A 1 83 ? 7.647 -0.016 -2.132 1.00 91.69 83 PRO A O 1
ATOM 620 N N . GLN A 1 84 ? 8.361 -1.097 -3.969 1.00 92.00 84 GLN A N 1
ATOM 621 C CA . GLN A 1 84 ? 8.820 -2.310 -3.283 1.00 92.00 84 GLN A CA 1
ATOM 622 C C . GLN A 1 84 ? 9.750 -2.033 -2.090 1.00 92.00 84 GLN A C 1
ATOM 624 O O . GLN A 1 84 ? 9.599 -2.657 -1.046 1.00 92.00 84 GLN A O 1
ATOM 629 N N . ASP A 1 85 ? 10.707 -1.127 -2.246 1.00 91.62 85 ASP A N 1
ATOM 630 C CA . ASP A 1 85 ? 11.690 -0.745 -1.229 1.00 91.62 85 ASP A CA 1
ATOM 631 C C . ASP A 1 85 ? 11.035 -0.135 0.018 1.00 91.62 85 ASP A C 1
ATOM 633 O O . ASP A 1 85 ? 11.392 -0.495 1.140 1.00 91.62 85 ASP A O 1
ATOM 637 N N . HIS A 1 86 ? 10.019 0.711 -0.161 1.00 92.56 86 HIS A N 1
ATOM 638 C CA . HIS A 1 86 ? 9.247 1.254 0.957 1.00 92.56 86 HIS A CA 1
ATOM 639 C C . HIS A 1 86 ? 8.416 0.179 1.668 1.00 92.56 86 HIS A C 1
ATOM 641 O O . HIS A 1 86 ? 8.374 0.128 2.898 1.00 92.56 86 HIS A O 1
ATOM 647 N N . LEU A 1 87 ? 7.761 -0.698 0.897 1.00 92.12 87 LEU A N 1
ATOM 648 C CA . LEU A 1 87 ? 6.989 -1.808 1.458 1.00 92.12 87 LEU A CA 1
ATOM 649 C C . LEU A 1 87 ? 7.899 -2.742 2.261 1.00 92.12 87 LEU A C 1
ATOM 651 O O . LEU A 1 87 ? 7.570 -3.109 3.384 1.00 92.12 87 LEU A O 1
ATOM 655 N N . GLN A 1 88 ? 9.065 -3.082 1.713 1.00 91.19 88 GLN A N 1
ATOM 656 C CA . GLN A 1 88 ? 10.050 -3.921 2.381 1.00 91.19 88 GLN A CA 1
ATOM 657 C C . GLN A 1 88 ? 10.532 -3.296 3.692 1.00 91.19 88 GLN A C 1
ATOM 659 O O . GLN A 1 88 ? 10.579 -3.995 4.701 1.00 91.19 88 GLN A O 1
ATOM 664 N N . ALA A 1 89 ? 10.854 -2.000 3.699 1.00 90.25 89 ALA A N 1
ATOM 665 C CA . ALA A 1 89 ? 11.295 -1.305 4.906 1.00 90.25 89 ALA A CA 1
ATOM 666 C C . ALA A 1 89 ? 10.225 -1.345 6.013 1.00 90.25 89 ALA A C 1
ATOM 668 O O . ALA A 1 89 ? 10.527 -1.737 7.139 1.00 90.25 89 ALA A O 1
ATOM 669 N N . ALA A 1 90 ? 8.963 -1.050 5.682 1.00 89.88 90 ALA A N 1
ATOM 670 C C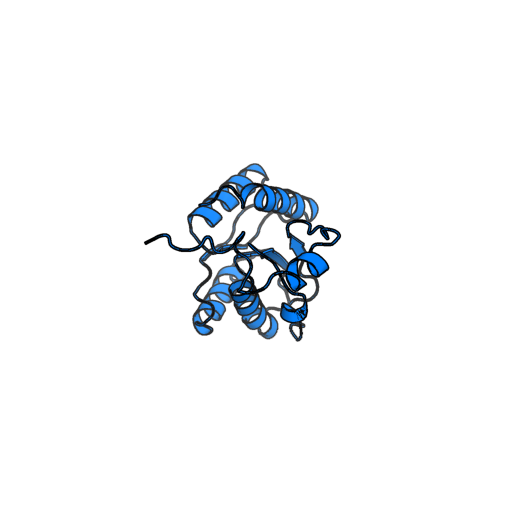A . ALA A 1 90 ? 7.857 -1.129 6.638 1.00 89.88 90 ALA A CA 1
ATOM 671 C C . ALA A 1 90 ? 7.664 -2.547 7.198 1.00 89.88 90 ALA A C 1
ATOM 673 O O . ALA A 1 90 ? 7.496 -2.729 8.405 1.00 89.88 90 ALA A O 1
ATOM 674 N N . LEU A 1 91 ? 7.712 -3.556 6.327 1.00 89.38 91 LEU A N 1
ATOM 675 C CA . LEU A 1 91 ? 7.532 -4.950 6.716 1.00 89.38 91 LEU A CA 1
ATOM 676 C C . LEU A 1 91 ? 8.679 -5.474 7.583 1.00 89.38 91 LEU A C 1
ATOM 678 O O . LEU A 1 91 ? 8.412 -6.175 8.554 1.00 89.38 91 LEU A O 1
ATOM 682 N N . LEU A 1 92 ? 9.930 -5.118 7.278 1.00 88.81 92 LEU A N 1
ATOM 683 C CA . LEU A 1 92 ? 11.091 -5.499 8.087 1.00 88.81 92 LEU A CA 1
ATOM 684 C C . LEU A 1 92 ? 10.979 -4.931 9.500 1.00 88.81 92 LEU A C 1
ATOM 686 O O . LEU A 1 92 ? 11.154 -5.660 10.475 1.00 88.81 92 LEU A O 1
ATOM 690 N N . THR A 1 93 ? 10.619 -3.653 9.617 1.00 87.00 93 THR A N 1
ATOM 691 C CA . THR A 1 93 ? 10.382 -3.015 10.913 1.00 87.00 93 THR A CA 1
ATOM 692 C C . THR A 1 93 ? 9.244 -3.691 11.677 1.00 87.00 93 THR A C 1
ATOM 694 O O . THR A 1 93 ? 9.347 -3.934 12.881 1.00 87.00 93 THR A O 1
ATOM 697 N N . ALA A 1 94 ? 8.163 -4.047 10.983 1.00 83.75 94 ALA A N 1
ATOM 698 C CA . ALA A 1 94 ? 7.013 -4.669 11.614 1.00 83.75 94 ALA A CA 1
ATOM 699 C C . ALA A 1 94 ? 7.241 -6.137 12.010 1.00 83.75 94 ALA A C 1
ATOM 701 O O . ALA A 1 94 ? 6.743 -6.572 13.047 1.00 83.75 94 ALA A O 1
ATOM 702 N N . ALA A 1 95 ? 8.019 -6.892 11.229 1.00 80.50 95 ALA A N 1
ATOM 703 C CA . ALA A 1 95 ? 8.235 -8.326 11.415 1.00 80.50 95 ALA A CA 1
ATOM 704 C C . ALA A 1 95 ? 8.826 -8.681 12.788 1.00 80.50 95 ALA A C 1
ATOM 706 O O . ALA A 1 95 ? 8.591 -9.783 13.286 1.00 80.50 95 ALA A O 1
ATOM 707 N N . HIS A 1 96 ? 9.578 -7.760 13.395 1.00 73.19 96 HIS A N 1
ATOM 708 C CA . HIS A 1 96 ? 10.200 -7.957 14.703 1.00 73.19 96 HIS A CA 1
ATOM 709 C C . HIS A 1 96 ? 9.280 -7.608 15.876 1.00 73.19 96 HIS A C 1
ATOM 711 O O . HIS A 1 96 ? 9.361 -8.251 16.921 1.00 73.19 96 HIS A O 1
ATOM 717 N N . ASN A 1 97 ? 8.393 -6.627 15.698 1.00 75.06 97 ASN A N 1
ATOM 718 C CA . ASN A 1 97 ? 7.689 -5.984 16.809 1.00 75.06 97 ASN A CA 1
ATOM 719 C C . ASN A 1 97 ? 6.162 -6.188 16.777 1.00 75.06 97 ASN A C 1
ATOM 721 O O . ASN A 1 97 ? 5.504 -6.019 17.802 1.00 75.06 97 ASN A O 1
ATOM 725 N N . TYR A 1 98 ? 5.586 -6.583 15.634 1.00 77.38 98 TYR A N 1
ATOM 726 C CA . TYR A 1 98 ? 4.137 -6.590 15.412 1.00 77.38 98 TYR A CA 1
ATOM 727 C C . TYR A 1 98 ? 3.658 -7.838 14.654 1.00 77.38 98 TYR A C 1
ATOM 729 O O . TYR A 1 98 ? 3.347 -7.799 13.466 1.00 77.38 98 TYR A O 1
ATOM 737 N N . THR A 1 99 ? 3.531 -8.959 15.366 1.00 76.50 99 THR A N 1
ATOM 738 C CA . THR A 1 99 ? 3.104 -10.254 14.796 1.00 76.50 99 THR A CA 1
ATOM 739 C C . THR A 1 99 ? 1.587 -10.439 14.691 1.00 76.50 99 THR A C 1
ATOM 741 O O . THR A 1 99 ? 1.122 -11.368 14.038 1.00 76.50 99 THR A O 1
ATOM 744 N N . ASN A 1 100 ? 0.799 -9.566 15.324 1.00 80.75 100 ASN A N 1
ATOM 745 C CA . ASN A 1 100 ? -0.668 -9.655 15.362 1.00 80.75 100 ASN A CA 1
ATOM 746 C C . ASN A 1 100 ? -1.363 -8.782 14.302 1.00 80.75 100 ASN A C 1
ATOM 748 O O . ASN A 1 100 ? -2.575 -8.569 14.379 1.00 80.75 100 ASN A O 1
ATOM 752 N N . LEU A 1 101 ? -0.599 -8.241 13.352 1.00 86.44 101 LEU A N 1
ATOM 753 C CA . LEU A 1 101 ? -1.113 -7.425 12.258 1.00 86.44 101 LEU A CA 1
ATOM 754 C C . LEU A 1 101 ? -1.300 -8.280 11.005 1.00 86.44 101 LEU A C 1
ATOM 756 O O . LEU A 1 101 ? -0.476 -9.132 10.677 1.00 86.44 101 LEU A O 1
ATOM 760 N N . HIS A 1 102 ? -2.390 -8.030 10.293 1.00 90.56 102 HIS A N 1
ATOM 761 C CA . HIS A 1 102 ? -2.664 -8.613 8.993 1.00 90.56 102 HIS A CA 1
ATOM 762 C C . HIS A 1 102 ? -2.338 -7.594 7.907 1.00 90.56 102 HIS A C 1
ATOM 764 O O . HIS A 1 102 ? -2.795 -6.453 7.960 1.00 90.56 102 HIS A O 1
ATOM 770 N N . TRP A 1 103 ? -1.573 -8.019 6.907 1.00 91.62 103 TRP A N 1
ATOM 771 C CA . TRP A 1 103 ? -1.000 -7.121 5.911 1.00 91.62 103 TRP A CA 1
ATOM 772 C C . TRP A 1 103 ? -1.677 -7.292 4.559 1.00 91.62 103 TRP A C 1
ATOM 774 O O . TRP A 1 103 ? -1.812 -8.408 4.058 1.00 91.62 103 TRP A O 1
ATOM 784 N N . VAL A 1 104 ? -2.051 -6.174 3.949 1.00 94.88 104 VAL A N 1
ATOM 785 C CA . VAL A 1 104 ? -2.431 -6.087 2.542 1.00 94.88 104 VAL A CA 1
ATOM 786 C C . VAL A 1 104 ? -1.467 -5.126 1.859 1.00 94.88 104 VAL A C 1
ATOM 788 O O . VAL A 1 104 ? -1.313 -3.981 2.276 1.00 94.88 104 VAL A O 1
ATOM 791 N N . LEU A 1 105 ? -0.806 -5.592 0.808 1.00 94.50 105 LEU A N 1
ATOM 792 C CA . LEU A 1 105 ? 0.204 -4.846 0.069 1.00 94.50 105 LEU A CA 1
ATOM 793 C C . LEU A 1 105 ? -0.307 -4.529 -1.331 1.00 94.50 105 LEU A C 1
ATOM 795 O O . LEU A 1 105 ? -0.805 -5.407 -2.035 1.00 94.50 105 LEU A O 1
ATOM 799 N N . ALA A 1 106 ? -0.130 -3.285 -1.752 1.00 94.62 106 ALA A N 1
ATOM 800 C CA . ALA A 1 106 ? -0.470 -2.793 -3.077 1.00 94.62 106 ALA A CA 1
ATOM 801 C C . ALA A 1 106 ? 0.767 -2.140 -3.710 1.00 94.62 106 ALA A C 1
ATOM 803 O O . ALA A 1 106 ? 0.945 -0.919 -3.635 1.00 94.62 106 ALA A O 1
ATOM 804 N N . PRO A 1 107 ? 1.674 -2.945 -4.290 1.00 93.06 107 PRO A N 1
ATOM 805 C CA . PRO A 1 107 ? 2.873 -2.418 -4.913 1.00 93.06 107 PRO A CA 1
ATOM 806 C C . PRO A 1 107 ? 2.525 -1.566 -6.137 1.00 93.06 107 PRO A C 1
ATOM 808 O O . PRO A 1 107 ? 1.743 -1.987 -6.988 1.00 93.06 107 PRO A O 1
ATOM 811 N N . THR A 1 108 ? 3.153 -0.397 -6.270 1.00 88.94 108 THR A N 1
ATOM 812 C CA . THR A 1 108 ? 2.995 0.485 -7.446 1.00 88.94 108 THR A CA 1
ATOM 813 C C . THR A 1 108 ? 3.853 0.049 -8.642 1.00 88.94 108 THR A C 1
ATOM 815 O O . THR A 1 108 ? 3.981 0.781 -9.619 1.00 88.94 108 THR A O 1
ATOM 818 N N . GLY A 1 109 ? 4.469 -1.130 -8.561 1.00 85.50 109 GLY A N 1
ATOM 819 C CA . GLY A 1 109 ? 5.373 -1.705 -9.550 1.00 85.50 109 GLY A CA 1
ATOM 820 C C . GLY A 1 109 ? 5.539 -3.214 -9.328 1.00 85.50 109 GLY A C 1
ATOM 821 O O . GLY A 1 109 ? 4.734 -3.816 -8.610 1.00 85.50 109 GLY A O 1
ATOM 822 N N . PRO A 1 110 ? 6.558 -3.850 -9.931 1.00 82.88 110 PRO A N 1
ATOM 823 C CA . PRO A 1 110 ? 6.840 -5.253 -9.666 1.00 82.88 110 PRO A CA 1
ATOM 824 C C . PRO A 1 110 ? 7.215 -5.454 -8.194 1.00 82.88 110 PRO A C 1
ATOM 826 O O . PRO A 1 110 ? 7.885 -4.618 -7.590 1.00 82.88 110 PRO A O 1
ATOM 829 N N . ILE A 1 111 ? 6.787 -6.586 -7.638 1.00 86.38 111 ILE A N 1
ATOM 830 C CA . ILE A 1 111 ? 7.199 -7.049 -6.314 1.00 86.38 111 ILE A CA 1
ATOM 831 C C . ILE A 1 111 ? 7.862 -8.413 -6.462 1.00 86.38 111 ILE A C 1
ATOM 833 O O . ILE A 1 111 ? 7.275 -9.348 -7.013 1.00 86.38 111 ILE A O 1
ATOM 837 N N . GLN A 1 112 ? 9.107 -8.505 -6.015 1.00 86.31 112 GLN A N 1
ATOM 838 C CA . GLN A 1 112 ? 9.875 -9.740 -6.011 1.00 86.31 112 GLN A CA 1
ATOM 839 C C . GLN A 1 112 ? 9.558 -10.544 -4.752 1.00 86.31 112 GLN A C 1
ATOM 841 O O . GLN A 1 112 ? 9.456 -9.989 -3.660 1.00 86.31 112 GLN A O 1
ATOM 846 N N . GLU A 1 113 ? 9.458 -11.865 -4.880 1.00 82.75 113 GLU A N 1
ATOM 847 C CA . GLU A 1 113 ? 9.225 -12.749 -3.729 1.00 82.75 113 GLU A CA 1
ATOM 848 C C . GLU A 1 113 ? 10.377 -12.711 -2.715 1.00 82.75 113 GLU A C 1
ATOM 850 O O . GLU A 1 113 ? 10.158 -12.913 -1.522 1.00 82.75 113 GLU A O 1
ATOM 855 N N . SER A 1 114 ? 11.590 -12.384 -3.176 1.00 83.62 114 SER A N 1
ATOM 856 C CA . SER A 1 114 ? 12.780 -12.190 -2.340 1.00 83.62 114 SER A CA 1
ATOM 857 C C . SER A 1 114 ? 12.576 -11.149 -1.242 1.00 83.62 114 SER A C 1
ATOM 859 O O . SER A 1 114 ? 13.196 -11.260 -0.188 1.00 83.62 114 SER A O 1
ATOM 861 N N . VAL A 1 115 ? 11.665 -10.193 -1.448 1.00 82.25 115 VAL A N 1
ATOM 862 C CA . VAL A 1 115 ? 11.286 -9.206 -0.437 1.00 82.25 115 VAL A CA 1
ATOM 863 C C . VAL A 1 115 ? 10.845 -9.899 0.840 1.00 82.25 115 VAL A C 1
ATOM 865 O O . VAL A 1 115 ? 11.284 -9.499 1.901 1.00 82.25 115 VAL A O 1
ATOM 868 N N . PHE A 1 116 ? 10.048 -10.964 0.760 1.00 83.31 116 PHE A N 1
ATOM 869 C CA . PHE A 1 116 ? 9.449 -11.621 1.927 1.00 83.31 116 PHE A CA 1
ATOM 870 C C . PHE A 1 116 ? 10.387 -12.590 2.659 1.00 83.31 116 PHE A C 1
ATOM 872 O O . PHE A 1 116 ? 10.013 -13.159 3.688 1.00 83.31 116 PHE A O 1
ATOM 879 N N . GLN A 1 117 ? 11.601 -12.809 2.151 1.00 82.19 117 GLN A N 1
ATOM 880 C CA . GLN A 1 117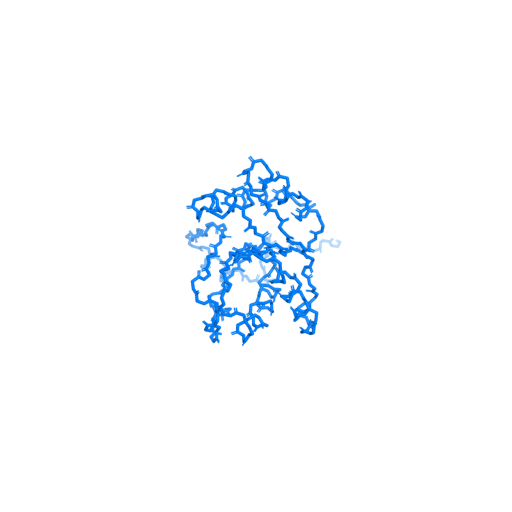 ? 12.533 -13.756 2.752 1.00 82.19 117 GLN A CA 1
ATOM 881 C C . GLN A 1 117 ? 12.993 -13.270 4.133 1.00 82.19 117 GLN A C 1
ATOM 883 O O . GLN A 1 117 ? 13.406 -12.128 4.307 1.00 82.19 117 GLN A O 1
ATOM 888 N N . GLY A 1 118 ? 12.910 -14.152 5.133 1.00 77.69 118 GLY A N 1
ATOM 889 C CA . GLY A 1 118 ? 13.293 -13.847 6.518 1.00 77.69 118 GLY A CA 1
ATOM 890 C C . GLY A 1 118 ? 12.247 -13.072 7.332 1.00 77.69 118 GLY A C 1
ATOM 891 O O . GLY A 1 118 ? 12.468 -12.827 8.516 1.00 77.69 118 GLY A O 1
ATOM 892 N N . MET A 1 119 ? 11.089 -12.732 6.752 1.00 82.38 119 MET A N 1
ATOM 893 C CA . MET A 1 119 ? 10.041 -11.946 7.417 1.00 82.38 119 MET A CA 1
ATOM 894 C C . MET A 1 119 ? 8.941 -12.814 8.045 1.00 82.38 119 MET A C 1
ATOM 896 O O . MET A 1 119 ? 7.780 -12.785 7.637 1.00 82.38 119 MET A O 1
ATOM 900 N N . HIS A 1 120 ? 9.288 -13.591 9.075 1.00 71.56 120 HIS A N 1
ATOM 901 C CA . HIS A 1 120 ? 8.347 -14.513 9.734 1.00 71.56 120 HIS A CA 1
ATOM 902 C C . HIS A 1 120 ? 7.128 -13.821 10.373 1.00 71.56 120 HIS A C 1
ATOM 904 O O . HIS A 1 120 ? 6.047 -14.407 10.409 1.00 71.56 120 HIS A O 1
ATOM 910 N N . GLY A 1 121 ? 7.276 -12.572 10.830 1.00 68.75 121 GLY A N 1
ATOM 911 C CA . GLY A 1 121 ? 6.186 -11.779 11.415 1.00 68.75 121 GLY A CA 1
ATOM 912 C C . GLY A 1 121 ? 5.141 -11.278 10.411 1.00 68.75 121 GLY A C 1
ATOM 913 O O . GLY A 1 121 ? 4.134 -10.714 10.823 1.00 68.75 121 GLY A O 1
ATOM 914 N N . VAL A 1 122 ? 5.354 -11.500 9.110 1.00 76.75 122 VAL A N 1
ATOM 915 C CA . VAL A 1 122 ? 4.474 -11.037 8.022 1.00 76.75 122 VAL A CA 1
ATOM 916 C C . VAL A 1 122 ? 3.806 -12.219 7.296 1.00 76.75 122 VAL A C 1
ATOM 918 O O . VAL A 1 122 ? 3.330 -12.114 6.164 1.00 76.75 122 VAL A O 1
ATOM 921 N N . SER A 1 123 ? 3.772 -13.387 7.943 1.00 77.81 123 SER A N 1
ATOM 922 C CA . SER A 1 123 ? 3.107 -14.571 7.402 1.00 77.81 123 SER A CA 1
ATOM 923 C C . SER A 1 123 ? 1.622 -14.295 7.138 1.00 77.81 123 SER A C 1
ATOM 925 O O . SER A 1 123 ? 0.917 -13.749 7.986 1.00 77.81 123 SER A O 1
ATOM 927 N N . GLY A 1 124 ? 1.143 -14.672 5.950 1.00 83.69 124 GLY A N 1
ATOM 928 C CA . GLY A 1 124 ? -0.242 -14.437 5.535 1.00 83.69 124 GLY A CA 1
ATOM 929 C C . GLY A 1 124 ? -0.517 -13.047 4.953 1.00 83.69 124 GLY A C 1
ATOM 930 O O . GLY A 1 124 ? -1.685 -12.688 4.809 1.00 83.69 124 GLY A O 1
ATOM 931 N N . ALA A 1 125 ? 0.518 -12.272 4.600 1.00 89.25 125 ALA A N 1
ATOM 932 C CA . ALA A 1 125 ? 0.334 -11.054 3.817 1.00 89.25 125 ALA A CA 1
ATOM 933 C C . ALA A 1 125 ? -0.373 -11.340 2.488 1.00 89.25 125 ALA A C 1
ATOM 935 O O . ALA A 1 125 ? -0.017 -12.263 1.753 1.00 89.25 125 ALA A O 1
ATOM 936 N N . LEU A 1 126 ? -1.348 -10.501 2.160 1.00 92.44 126 LEU A N 1
ATOM 937 C CA . LEU A 1 126 ? -2.023 -10.506 0.871 1.00 92.44 126 LEU A CA 1
ATOM 938 C C . LEU A 1 126 ? -1.402 -9.436 -0.016 1.00 92.44 126 LEU A C 1
ATOM 940 O O . LEU A 1 126 ? -1.178 -8.314 0.426 1.00 92.44 126 LEU A O 1
ATOM 944 N N . VAL A 1 127 ? -1.144 -9.766 -1.277 1.00 92.00 127 VAL A N 1
ATOM 945 C CA . VAL A 1 127 ? -0.530 -8.836 -2.229 1.00 92.00 127 VAL A CA 1
ATOM 946 C C . VAL A 1 127 ? -1.445 -8.668 -3.430 1.00 92.00 127 VAL A C 1
ATOM 948 O O . VAL A 1 127 ? -1.746 -9.633 -4.128 1.00 92.00 127 VAL A O 1
ATOM 951 N N . VAL A 1 128 ? -1.874 -7.435 -3.683 1.00 91.69 128 VAL A N 1
ATOM 952 C CA . VAL A 1 128 ? -2.684 -7.068 -4.847 1.00 91.69 128 VAL A CA 1
ATOM 953 C C . VAL A 1 128 ? -1.772 -6.410 -5.864 1.00 91.69 128 VAL A C 1
ATOM 955 O O . VAL A 1 128 ? -1.387 -5.256 -5.702 1.00 91.69 128 VAL A O 1
ATOM 958 N N . ARG A 1 129 ? -1.422 -7.135 -6.925 1.00 88.00 129 ARG A N 1
ATOM 959 C CA . ARG A 1 129 ? -0.594 -6.635 -8.030 1.00 88.00 129 ARG A CA 1
ATOM 960 C C . ARG A 1 129 ? -1.347 -6.737 -9.349 1.00 88.00 129 ARG A C 1
ATOM 962 O O . ARG A 1 129 ? -2.246 -7.566 -9.480 1.00 88.00 129 ARG A O 1
ATOM 969 N N . ARG A 1 130 ? -0.960 -5.915 -10.326 1.00 83.62 130 ARG A N 1
ATOM 970 C CA . ARG A 1 130 ? -1.397 -6.126 -11.710 1.00 83.62 130 ARG A CA 1
ATOM 971 C C . ARG A 1 130 ? -0.912 -7.490 -12.181 1.00 83.6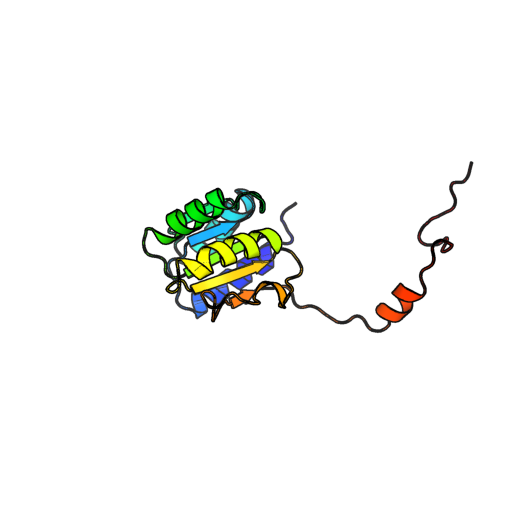2 130 ARG A C 1
ATOM 973 O O . ARG A 1 130 ? 0.201 -7.899 -11.844 1.00 83.62 130 ARG A O 1
ATOM 980 N N . ASP A 1 131 ? -1.764 -8.166 -12.937 1.00 82.94 131 ASP A N 1
ATOM 981 C CA . ASP A 1 131 ? -1.388 -9.431 -13.543 1.00 82.94 131 ASP A CA 1
ATOM 982 C C . ASP A 1 131 ? -0.248 -9.209 -14.544 1.00 82.94 131 ASP A C 1
ATOM 984 O O . ASP A 1 131 ? -0.189 -8.182 -15.227 1.00 82.94 131 ASP A O 1
ATOM 988 N N . SER A 1 132 ? 0.685 -10.153 -14.584 1.00 79.94 132 SER A N 1
ATOM 989 C CA . SER A 1 132 ? 1.847 -10.094 -15.461 1.00 79.94 132 SER A CA 1
ATOM 990 C C . SER A 1 132 ? 1.720 -11.167 -16.524 1.00 79.94 132 SER A C 1
ATOM 992 O O . SER A 1 132 ? 1.670 -12.354 -16.212 1.00 79.94 132 SER A O 1
ATOM 994 N N . GLN A 1 133 ? 1.730 -10.747 -17.781 1.00 83.56 133 GLN A N 1
ATOM 995 C CA . GLN A 1 133 ? 1.735 -11.643 -18.925 1.00 83.56 133 GLN A CA 1
ATOM 996 C C . GLN A 1 133 ? 3.166 -11.858 -19.422 1.00 83.56 133 GLN A C 1
ATOM 998 O O . GLN A 1 133 ? 3.921 -10.904 -19.613 1.00 83.56 133 GLN A O 1
ATOM 1003 N N . THR A 1 134 ? 3.521 -13.110 -19.714 1.00 84.06 134 THR A N 1
ATOM 1004 C CA . THR A 1 134 ? 4.700 -13.405 -20.532 1.00 84.06 134 THR A CA 1
ATOM 1005 C C . THR A 1 134 ? 4.410 -13.014 -21.976 1.00 84.06 134 THR A C 1
ATOM 1007 O O . THR A 1 134 ? 3.443 -13.488 -22.572 1.00 84.06 134 THR A O 1
ATOM 1010 N N . VAL A 1 135 ? 5.252 -12.154 -22.542 1.00 88.81 135 VAL A N 1
ATOM 1011 C CA . VAL A 1 135 ? 5.228 -11.839 -23.971 1.00 88.81 135 VAL A CA 1
ATOM 1012 C C . VAL A 1 135 ? 6.137 -12.851 -24.675 1.00 88.81 135 VAL A C 1
ATOM 1014 O O . VAL A 1 135 ? 7.338 -12.861 -24.385 1.00 88.81 135 VAL A O 1
ATOM 1017 N N . PRO A 1 136 ? 5.602 -13.736 -25.542 1.00 91.38 136 PRO A N 1
ATOM 1018 C CA . PRO A 1 136 ? 6.422 -14.681 -26.299 1.00 91.38 136 PRO A CA 1
ATOM 1019 C C . PRO A 1 136 ? 7.518 -13.951 -27.080 1.00 91.38 136 PRO A C 1
ATOM 1021 O O . PRO A 1 136 ? 7.302 -12.821 -27.511 1.00 91.38 136 PRO A O 1
ATOM 1024 N N . GLU A 1 137 ? 8.688 -14.577 -27.229 1.00 89.00 137 GLU A N 1
ATOM 1025 C CA . GLU A 1 137 ? 9.835 -14.066 -28.012 1.00 89.00 137 GLU A CA 1
ATOM 1026 C C . GLU A 1 137 ? 10.463 -12.755 -27.499 1.00 89.00 137 GLU A C 1
ATOM 1028 O O . GLU A 1 137 ? 11.545 -12.378 -27.944 1.00 89.00 137 GLU A O 1
ATOM 1033 N N . PHE A 1 138 ? 9.869 -12.089 -26.502 1.00 89.25 138 PHE A N 1
ATOM 1034 C CA . PHE A 1 138 ? 10.402 -10.841 -25.952 1.00 89.25 138 PHE A CA 1
ATOM 1035 C C . PHE A 1 138 ? 11.830 -11.005 -25.426 1.00 89.25 138 PHE A C 1
ATOM 1037 O O . PHE A 1 138 ? 12.671 -10.143 -25.655 1.00 89.25 138 PHE A O 1
ATOM 1044 N N . GLY A 1 139 ? 12.124 -12.122 -24.753 1.00 84.88 139 GLY A N 1
ATOM 1045 C CA . GLY A 1 139 ? 13.470 -12.406 -24.252 1.00 84.88 139 GLY A CA 1
ATOM 1046 C C . GLY A 1 139 ? 14.499 -12.582 -25.372 1.00 84.88 139 GLY A C 1
ATOM 1047 O O . GLY A 1 139 ? 15.600 -12.049 -25.278 1.00 84.88 139 GLY A O 1
ATOM 1048 N N . GLU A 1 140 ? 14.135 -13.282 -26.448 1.00 88.44 140 GLU A N 1
ATOM 1049 C CA . GLU A 1 140 ? 15.011 -13.496 -27.607 1.00 88.44 140 GLU A CA 1
ATOM 1050 C C . GLU A 1 140 ? 15.259 -12.185 -28.355 1.00 88.44 140 GLU A C 1
ATOM 1052 O O . GLU A 1 140 ? 16.404 -11.850 -28.658 1.00 88.44 140 GLU A O 1
ATOM 1057 N N . HIS A 1 141 ? 14.201 -11.397 -28.568 1.00 85.38 141 HIS A N 1
ATOM 1058 C CA . HIS A 1 141 ? 14.320 -10.073 -29.161 1.00 85.38 141 HIS A CA 1
ATOM 1059 C C . HIS A 1 141 ? 15.193 -9.154 -28.301 1.00 85.38 141 HIS A C 1
ATOM 1061 O O . HIS A 1 141 ? 16.121 -8.537 -28.817 1.00 85.38 141 HIS A O 1
ATOM 1067 N N . PHE A 1 142 ? 14.969 -9.114 -26.985 1.00 86.06 142 PHE A N 1
ATOM 1068 C CA . PHE A 1 142 ? 15.754 -8.288 -26.067 1.00 86.06 142 PHE A CA 1
ATOM 1069 C C . PHE A 1 142 ? 17.252 -8.628 -26.107 1.00 86.06 142 PHE A C 1
ATOM 1071 O O . PHE A 1 142 ? 18.082 -7.725 -26.103 1.00 86.06 142 PHE A O 1
ATOM 1078 N N . LEU A 1 143 ? 17.609 -9.913 -26.205 1.00 86.25 143 LEU A N 1
ATOM 1079 C CA . LEU A 1 143 ? 19.003 -10.352 -26.343 1.00 86.25 143 LEU A CA 1
ATOM 1080 C C . LEU A 1 143 ? 19.609 -10.037 -27.719 1.00 86.25 143 LEU A C 1
ATOM 1082 O O . LEU A 1 143 ? 20.830 -9.959 -27.840 1.00 86.25 143 LEU A O 1
ATOM 1086 N N . SER A 1 144 ? 18.777 -9.869 -28.749 1.00 84.06 144 SER A N 1
ATOM 1087 C CA . SER A 1 144 ? 19.225 -9.509 -30.099 1.00 84.06 144 SER A CA 1
ATOM 1088 C C . SER A 1 144 ? 19.537 -8.017 -30.264 1.00 84.06 144 SER A C 1
ATOM 1090 O O . SER A 1 144 ? 20.247 -7.642 -31.198 1.00 84.06 144 SER A O 1
ATOM 1092 N N . VAL A 1 145 ? 19.050 -7.171 -29.348 1.00 82.00 145 VAL A N 1
ATOM 1093 C CA . VAL A 1 145 ? 19.324 -5.731 -29.347 1.00 82.00 145 VAL A CA 1
ATOM 1094 C C . VAL A 1 145 ? 20.797 -5.485 -29.019 1.00 82.00 145 VAL A C 1
ATOM 1096 O O . VAL A 1 145 ? 21.301 -5.882 -27.969 1.00 82.00 145 VAL A O 1
ATOM 1099 N N . THR A 1 146 ? 21.496 -4.778 -29.906 1.00 78.88 146 THR A N 1
ATOM 1100 C CA . THR A 1 146 ? 22.904 -4.390 -29.719 1.00 78.88 146 THR A CA 1
ATOM 1101 C C . THR A 1 146 ? 23.053 -2.870 -29.727 1.00 78.88 146 THR A C 1
ATOM 1103 O O . THR A 1 146 ? 22.198 -2.153 -30.237 1.00 78.88 146 THR A O 1
ATOM 1106 N N . ALA A 1 147 ? 24.166 -2.345 -29.203 1.00 67.69 147 ALA A N 1
ATOM 1107 C CA . ALA A 1 147 ? 24.452 -0.901 -29.213 1.00 67.69 147 ALA A CA 1
ATOM 1108 C C . ALA A 1 147 ? 24.556 -0.294 -30.632 1.00 67.69 147 ALA A C 1
ATOM 1110 O O . ALA A 1 147 ? 24.587 0.923 -30.787 1.00 67.69 147 ALA A O 1
ATOM 1111 N N . SER A 1 148 ? 24.631 -1.140 -31.662 1.00 68.25 148 SER A N 1
ATOM 1112 C CA . SER A 1 148 ? 24.652 -0.768 -33.080 1.00 68.25 148 SER A CA 1
ATOM 1113 C C . SER A 1 148 ? 23.255 -0.661 -33.698 1.00 68.25 148 SER A C 1
ATOM 1115 O O . SER A 1 148 ? 23.141 -0.356 -34.885 1.00 68.25 148 SER A O 1
ATOM 1117 N N . ASP A 1 149 ? 22.199 -0.958 -32.937 1.00 68.81 149 ASP A N 1
ATOM 1118 C CA . ASP A 1 149 ? 20.839 -1.024 -33.455 1.00 68.81 149 ASP A CA 1
ATOM 1119 C C . ASP A 1 149 ? 20.271 0.383 -33.699 1.00 68.81 149 ASP A C 1
ATOM 1121 O O . ASP A 1 149 ? 19.801 1.089 -32.801 1.00 68.81 149 ASP A O 1
ATOM 1125 N N . THR A 1 150 ? 20.347 0.804 -34.962 1.00 62.62 150 THR A N 1
ATOM 1126 C CA . THR A 1 150 ? 19.943 2.140 -35.436 1.00 62.62 150 THR A CA 1
ATOM 1127 C C . THR A 1 150 ? 18.446 2.428 -35.310 1.00 62.62 150 THR A C 1
ATOM 1129 O O . THR A 1 150 ? 18.027 3.568 -35.498 1.00 62.62 150 THR A O 1
ATOM 1132 N N . THR A 1 151 ? 17.633 1.419 -34.984 1.00 67.00 151 THR A N 1
ATOM 1133 C CA . THR A 1 151 ? 16.195 1.584 -34.738 1.00 67.00 151 THR A CA 1
ATOM 1134 C C . THR A 1 151 ? 15.900 2.185 -33.360 1.00 67.00 151 THR A C 1
ATOM 1136 O O . THR A 1 151 ? 14.898 2.880 -33.200 1.00 67.00 151 THR A O 1
ATOM 1139 N N . LEU A 1 152 ? 16.790 1.973 -32.383 1.00 58.75 152 LEU A N 1
ATOM 1140 C CA . LEU A 1 152 ? 16.678 2.494 -31.014 1.00 58.75 152 LEU A CA 1
ATOM 1141 C C . LEU A 1 152 ? 17.517 3.758 -30.795 1.00 58.75 152 LEU A C 1
ATOM 1143 O O . LEU A 1 152 ? 17.154 4.610 -29.983 1.00 58.75 152 LEU A O 1
ATOM 1147 N N . TYR A 1 153 ? 18.609 3.899 -31.549 1.00 57.94 153 TYR A N 1
ATOM 1148 C CA . TYR A 1 153 ? 19.480 5.072 -31.541 1.00 57.94 153 TYR A CA 1
ATOM 1149 C C . TYR A 1 153 ? 19.637 5.598 -32.972 1.00 57.94 153 TYR A C 1
ATOM 1151 O O . TYR A 1 153 ? 20.589 5.216 -33.662 1.00 57.94 153 TYR A O 1
ATOM 1159 N N . PRO A 1 154 ? 18.714 6.447 -33.463 1.00 58.81 154 PRO A N 1
ATOM 1160 C CA . PRO A 1 154 ? 18.876 7.049 -34.776 1.00 58.81 154 PRO A CA 1
ATOM 1161 C C . PRO A 1 154 ? 20.182 7.860 -34.800 1.00 58.81 154 PRO A C 1
ATOM 1163 O O . PRO A 1 154 ? 20.474 8.580 -33.838 1.00 58.81 154 PRO A O 1
ATOM 1166 N N . PRO A 1 155 ? 20.994 7.742 -35.866 1.00 59.03 155 PRO A N 1
ATOM 1167 C CA . PRO A 1 155 ? 22.249 8.468 -35.955 1.00 59.03 155 PRO A CA 1
ATOM 1168 C C . PRO A 1 155 ? 21.973 9.970 -35.889 1.00 59.03 155 PRO A C 1
ATOM 1170 O O . PRO A 1 155 ? 21.104 10.486 -36.592 1.00 59.03 155 PRO A O 1
ATOM 1173 N N . VAL A 1 156 ? 22.722 10.669 -35.035 1.00 60.44 156 VAL A N 1
ATOM 1174 C CA . VAL A 1 156 ? 22.680 12.130 -34.952 1.00 60.44 156 VAL A CA 1
ATOM 1175 C C . VAL A 1 156 ? 23.199 12.671 -36.284 1.00 60.44 156 VAL A C 1
ATOM 1177 O O . VAL A 1 156 ? 24.397 12.632 -36.555 1.00 60.44 156 VAL A O 1
ATOM 1180 N N . THR A 1 157 ? 22.294 13.111 -37.154 1.00 61.03 157 THR A N 1
ATOM 1181 C CA . THR A 1 157 ? 22.651 13.792 -38.400 1.00 61.03 157 THR A CA 1
ATOM 1182 C C . THR A 1 157 ? 23.194 15.176 -38.055 1.00 61.03 157 THR A C 1
ATOM 1184 O O . THR A 1 157 ? 22.450 16.003 -37.524 1.00 61.03 157 THR A O 1
ATOM 1187 N N . HIS A 1 158 ? 24.485 15.391 -38.318 1.00 46.25 158 HIS A N 1
ATOM 1188 C CA . HIS A 1 158 ? 25.138 16.702 -38.292 1.00 46.25 158 HIS A CA 1
ATOM 1189 C C . HIS A 1 158 ? 24.837 17.506 -39.556 1.00 46.25 158 HIS A C 1
ATOM 1191 O O . HIS A 1 158 ? 24.773 16.885 -40.642 1.00 46.25 158 HIS A O 1
#